Protein AF-A0A7G8HA10-F1 (afdb_monomer_lite)

Structure (mmCIF, N/CA/C/O backbone):
data_AF-A0A7G8HA10-F1
#
_entry.id   AF-A0A7G8HA10-F1
#
loop_
_atom_site.group_PDB
_atom_site.id
_atom_site.type_symbol
_atom_site.label_atom_id
_atom_site.label_alt_id
_atom_site.label_comp_id
_atom_site.label_asym_id
_atom_site.label_entity_id
_atom_site.label_seq_id
_atom_site.pdbx_PDB_ins_code
_atom_site.Cartn_x
_atom_site.Cartn_y
_atom_site.Cartn_z
_atom_site.occupancy
_atom_site.B_iso_or_equiv
_atom_site.auth_seq_id
_atom_site.auth_comp_id
_atom_site.auth_asym_id
_atom_site.auth_atom_id
_atom_site.pdbx_PDB_model_num
ATOM 1 N N . MET A 1 1 ? 19.378 2.627 4.885 1.00 71.12 1 MET A N 1
ATOM 2 C CA . MET A 1 1 ? 19.229 3.433 3.651 1.00 71.12 1 MET A CA 1
ATOM 3 C C . MET A 1 1 ? 18.630 2.559 2.562 1.00 71.12 1 MET A C 1
ATOM 5 O O . MET A 1 1 ? 18.978 1.389 2.512 1.00 71.12 1 MET A O 1
ATOM 9 N N . GLN A 1 2 ? 17.735 3.107 1.738 1.00 88.81 2 GLN A N 1
ATOM 10 C CA . GLN A 1 2 ? 16.882 2.361 0.793 1.00 88.81 2 GLN A CA 1
ATOM 11 C C . GLN A 1 2 ? 17.408 2.330 -0.660 1.00 88.81 2 GLN A C 1
ATOM 13 O O . GLN A 1 2 ? 16.661 2.006 -1.570 1.00 88.81 2 GLN A O 1
ATOM 18 N N . GLY A 1 3 ? 18.680 2.661 -0.904 1.00 92.94 3 GLY A N 1
ATOM 19 C CA . GLY A 1 3 ? 19.297 2.526 -2.236 1.00 92.94 3 GLY A CA 1
ATOM 20 C C . GLY A 1 3 ? 19.159 3.728 -3.181 1.00 92.94 3 GLY A C 1
ATOM 21 O O . GLY A 1 3 ? 19.838 3.744 -4.199 1.00 92.94 3 GLY A O 1
ATOM 22 N N . GLY A 1 4 ? 18.391 4.763 -2.822 1.00 94.06 4 GLY A N 1
ATOM 23 C CA . GLY A 1 4 ? 18.256 5.991 -3.620 1.00 94.06 4 GLY A CA 1
ATOM 24 C C . GLY A 1 4 ? 17.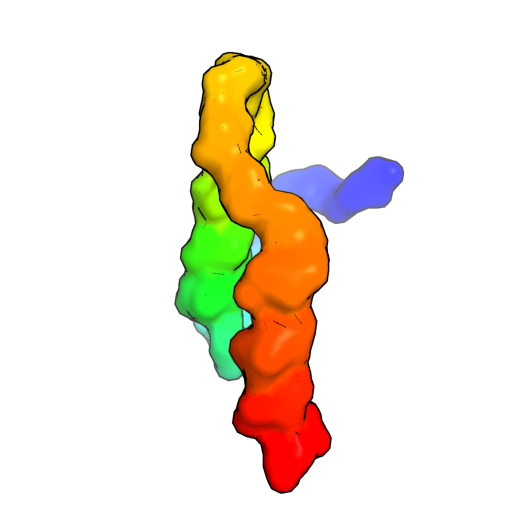135 5.916 -4.659 1.00 94.06 4 GLY A C 1
ATOM 25 O O . GLY A 1 4 ? 16.223 5.102 -4.538 1.00 94.06 4 GLY A O 1
ATOM 26 N N . GLU A 1 5 ? 17.171 6.808 -5.649 1.00 96.50 5 GLU A N 1
ATOM 27 C CA . GLU A 1 5 ? 16.173 6.837 -6.722 1.00 96.50 5 GLU A CA 1
ATOM 28 C C . GLU A 1 5 ? 16.292 5.612 -7.632 1.00 96.50 5 GLU A C 1
ATOM 30 O O . GLU A 1 5 ? 17.390 5.160 -7.958 1.00 96.50 5 GLU A O 1
ATOM 35 N N . LEU A 1 6 ? 15.145 5.108 -8.090 1.00 96.94 6 LEU A N 1
ATOM 36 C CA . LEU A 1 6 ? 15.114 4.029 -9.068 1.00 96.94 6 LEU A CA 1
ATOM 37 C C . LEU A 1 6 ? 15.662 4.524 -10.405 1.00 96.94 6 LEU A C 1
ATOM 39 O O . LEU A 1 6 ? 15.202 5.522 -10.964 1.00 96.94 6 LEU A O 1
ATOM 43 N N . SER A 1 7 ? 16.575 3.755 -10.988 1.00 97.88 7 SER A N 1
ATOM 44 C CA . SER A 1 7 ? 16.893 3.890 -12.401 1.00 97.88 7 SER A CA 1
ATOM 45 C C . SER A 1 7 ? 15.644 3.640 -13.248 1.00 97.88 7 SER A C 1
ATOM 47 O O . SER A 1 7 ? 14.723 2.912 -12.867 1.00 97.88 7 SER A O 1
ATOM 49 N N . ARG A 1 8 ? 15.646 4.157 -14.480 1.00 97.75 8 ARG A N 1
ATOM 50 C CA . ARG A 1 8 ? 14.567 3.901 -15.448 1.00 97.75 8 ARG A CA 1
ATOM 51 C C . ARG A 1 8 ? 14.262 2.407 -15.609 1.00 97.75 8 ARG A C 1
ATOM 53 O O . ARG A 1 8 ? 13.104 2.029 -15.749 1.00 97.75 8 ARG A O 1
ATOM 60 N N . SER A 1 9 ? 15.294 1.561 -15.588 1.00 97.81 9 SER A N 1
ATOM 61 C CA . SER A 1 9 ? 15.127 0.114 -15.741 1.00 97.81 9 SER A CA 1
ATOM 62 C C . SER A 1 9 ? 14.411 -0.518 -14.544 1.00 97.81 9 SER A C 1
ATOM 64 O O . SER A 1 9 ? 13.599 -1.421 -14.725 1.00 97.81 9 SER A O 1
ATOM 66 N N . GLU A 1 10 ? 14.687 -0.039 -13.332 1.00 97.81 10 GLU A N 1
ATOM 67 C CA . GLU A 1 10 ? 14.045 -0.510 -12.105 1.00 97.81 10 GLU A CA 1
ATOM 68 C C . GLU A 1 10 ? 12.600 -0.038 -12.038 1.00 97.81 10 GLU A C 1
ATOM 70 O O . GLU A 1 10 ? 11.718 -0.849 -11.777 1.00 97.81 10 GLU A O 1
ATOM 75 N N . ALA A 1 11 ? 12.349 1.227 -12.382 1.00 97.06 11 ALA A N 1
ATOM 76 C CA . ALA A 1 11 ? 11.000 1.769 -12.469 1.00 97.06 11 ALA A CA 1
ATOM 77 C C . ALA A 1 11 ? 10.136 0.971 -13.458 1.00 97.06 11 ALA A C 1
ATOM 79 O O . ALA A 1 11 ? 9.015 0.600 -13.133 1.00 97.06 11 ALA A O 1
ATOM 80 N N . MET A 1 12 ? 10.665 0.632 -14.639 1.00 97.75 12 MET A N 1
ATOM 81 C CA . MET A 1 12 ? 9.928 -0.176 -15.618 1.00 97.75 12 MET A CA 1
ATOM 82 C C . MET A 1 12 ? 9.620 -1.591 -15.121 1.00 97.75 12 MET A C 1
ATOM 84 O O . MET A 1 12 ? 8.526 -2.088 -15.369 1.00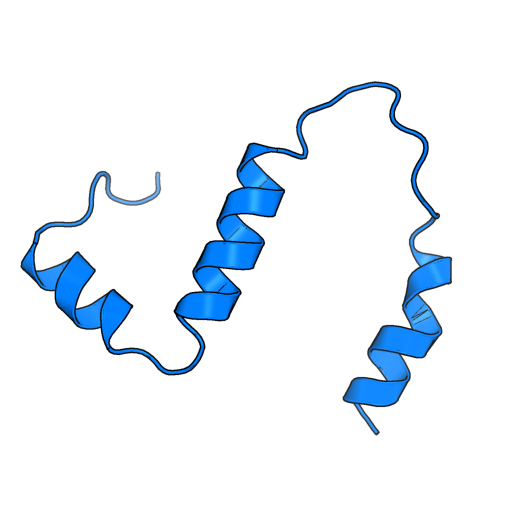 97.75 12 MET A O 1
ATOM 88 N N . ARG A 1 13 ? 10.559 -2.244 -14.421 1.00 97.19 13 ARG A N 1
ATOM 89 C CA . ARG A 1 13 ? 10.310 -3.572 -13.835 1.00 97.19 13 ARG A CA 1
ATOM 90 C C . ARG A 1 13 ? 9.266 -3.509 -12.727 1.00 97.19 13 ARG A C 1
ATOM 92 O O . ARG A 1 13 ? 8.419 -4.387 -12.656 1.00 97.19 13 ARG A O 1
ATOM 99 N N . LEU A 1 14 ? 9.321 -2.467 -11.903 1.00 96.12 14 LEU A N 1
ATOM 100 C CA . LEU A 1 14 ? 8.380 -2.246 -10.814 1.00 96.12 14 LEU A CA 1
ATOM 101 C C . LEU A 1 14 ? 6.959 -1.987 -11.345 1.00 96.12 14 LEU A C 1
ATOM 103 O O . LEU A 1 14 ? 6.015 -2.612 -10.878 1.00 96.12 14 LEU A O 1
ATOM 107 N N . LEU A 1 15 ? 6.819 -1.148 -12.378 1.00 96.38 15 LEU A N 1
ATOM 108 C CA . LEU A 1 15 ? 5.541 -0.866 -13.050 1.00 96.38 15 LEU A CA 1
ATOM 109 C C . LEU A 1 15 ? 4.894 -2.093 -13.707 1.00 96.38 15 LEU A C 1
ATOM 111 O O . LEU A 1 15 ? 3.697 -2.074 -13.965 1.00 96.38 15 LEU A O 1
ATOM 115 N N . ALA A 1 16 ? 5.669 -3.139 -13.992 1.00 97.25 16 ALA A N 1
ATOM 116 C CA . ALA A 1 16 ? 5.164 -4.367 -14.595 1.00 97.25 16 ALA A CA 1
ATOM 117 C C . ALA A 1 16 ? 4.663 -5.398 -13.566 1.00 97.25 16 ALA A C 1
ATOM 119 O O . ALA A 1 16 ? 4.179 -6.455 -13.971 1.00 97.25 16 ALA A O 1
ATOM 120 N N . LEU A 1 17 ? 4.807 -5.140 -12.261 1.00 97.81 17 LEU A N 1
ATOM 121 C CA . LEU A 1 17 ? 4.351 -6.065 -11.225 1.00 97.81 17 LEU A CA 1
ATOM 122 C C . LEU A 1 17 ? 2.832 -6.005 -11.053 1.00 97.81 17 LEU A C 1
ATOM 124 O O . LEU A 1 17 ? 2.227 -4.932 -11.028 1.00 97.81 17 LEU A O 1
ATOM 128 N N . GL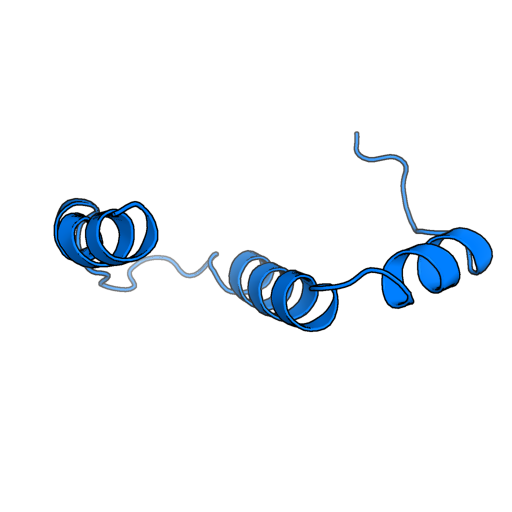U A 1 18 ? 2.228 -7.176 -10.865 1.00 97.75 18 GLU A N 1
ATOM 129 C CA . GLU A 1 18 ? 0.846 -7.275 -10.404 1.00 97.75 18 GLU A CA 1
ATOM 130 C C . GLU A 1 18 ? 0.711 -6.606 -9.025 1.00 97.75 18 GLU A C 1
ATOM 132 O O . GLU A 1 18 ? 1.565 -6.777 -8.154 1.00 97.75 18 GLU A O 1
ATOM 137 N N . GLY A 1 19 ? -0.337 -5.797 -8.848 1.00 96.19 19 GLY A N 1
ATOM 138 C CA . GLY A 1 19 ? -0.570 -5.029 -7.620 1.00 96.19 19 GLY A CA 1
ATOM 139 C C . GLY A 1 19 ? 0.218 -3.718 -7.509 1.00 96.19 19 GLY A C 1
ATOM 140 O O . GLY A 1 19 ? 0.136 -3.053 -6.478 1.00 96.19 19 GLY A O 1
ATOM 141 N N . MET A 1 20 ? 0.964 -3.299 -8.540 1.00 97.19 20 MET A N 1
ATOM 142 C CA . MET A 1 20 ? 1.733 -2.049 -8.473 1.00 97.19 20 MET A CA 1
ATOM 143 C C . MET A 1 20 ? 0.848 -0.801 -8.309 1.00 97.19 20 MET A C 1
ATOM 145 O O . MET A 1 20 ? 1.227 0.137 -7.606 1.00 97.19 20 MET A O 1
ATOM 149 N N . ASP A 1 21 ? -0.346 -0.789 -8.903 1.00 96.00 21 ASP A N 1
ATOM 150 C CA . ASP A 1 21 ? -1.290 0.320 -8.732 1.00 96.00 21 ASP A CA 1
ATOM 151 C C . ASP A 1 21 ? -1.743 0.461 -7.270 1.00 96.00 21 ASP A C 1
ATOM 153 O O . ASP A 1 21 ? -1.732 1.571 -6.724 1.00 96.00 21 ASP A O 1
ATOM 157 N N . ASP A 1 22 ? -2.036 -0.660 -6.607 1.00 97.31 22 ASP A N 1
ATOM 158 C CA . ASP A 1 22 ? -2.384 -0.696 -5.184 1.00 97.31 22 ASP A CA 1
ATOM 159 C C . ASP A 1 22 ? -1.185 -0.314 -4.311 1.00 97.31 22 ASP A C 1
ATOM 161 O O . ASP A 1 22 ? -1.313 0.501 -3.395 1.00 97.31 22 ASP A O 1
ATOM 165 N N . ALA A 1 23 ? 0.013 -0.810 -4.633 1.00 97.12 23 ALA A N 1
ATOM 166 C CA . ALA A 1 23 ? 1.239 -0.435 -3.935 1.00 97.12 23 ALA A CA 1
ATOM 167 C C . ALA A 1 23 ? 1.501 1.082 -4.012 1.00 97.12 23 ALA A C 1
ATOM 169 O O . ALA A 1 23 ? 1.859 1.707 -3.010 1.00 97.12 23 ALA A O 1
ATOM 170 N N . MET A 1 24 ? 1.260 1.708 -5.169 1.00 96.19 24 MET A N 1
ATOM 171 C CA . MET A 1 24 ? 1.352 3.163 -5.320 1.00 96.19 24 MET A CA 1
ATOM 172 C C . MET A 1 24 ? 0.249 3.906 -4.572 1.00 96.19 24 MET A C 1
ATOM 174 O O . MET A 1 24 ? 0.492 5.006 -4.071 1.00 96.19 24 MET A O 1
ATOM 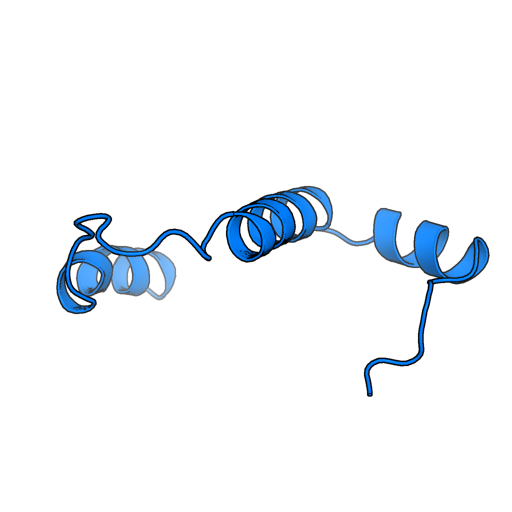178 N N . ALA A 1 25 ? -0.961 3.350 -4.491 1.00 96.75 25 ALA A N 1
ATOM 179 C CA . ALA A 1 25 ? -2.026 3.922 -3.675 1.00 96.75 25 ALA A CA 1
ATOM 180 C C . ALA A 1 25 ? -1.630 3.936 -2.191 1.00 96.75 25 ALA A C 1
ATOM 182 O O . ALA A 1 25 ? -1.692 4.996 -1.566 1.00 96.75 25 ALA A O 1
ATOM 183 N N . LEU A 1 26 ? -1.125 2.812 -1.672 1.00 96.88 26 LEU A N 1
ATOM 184 C CA . LEU A 1 26 ? -0.618 2.699 -0.303 1.00 96.88 26 LEU A CA 1
ATOM 185 C C . LEU A 1 26 ? 0.553 3.652 -0.051 1.00 96.88 26 LEU A C 1
ATOM 187 O O . LEU A 1 26 ? 0.575 4.338 0.967 1.00 96.88 26 LEU A O 1
ATOM 191 N N . ARG A 1 27 ? 1.486 3.784 -1.001 1.00 96.19 27 ARG A N 1
ATOM 192 C CA . ARG A 1 27 ? 2.609 4.717 -0.852 1.00 96.19 27 ARG A CA 1
ATOM 193 C C . ARG A 1 27 ? 2.155 6.173 -0.735 1.00 96.19 27 ARG A C 1
ATOM 195 O O . ARG A 1 27 ? 2.671 6.917 0.088 1.00 96.19 27 ARG A O 1
ATOM 202 N N . ARG A 1 28 ? 1.148 6.577 -1.513 1.00 96.44 28 ARG A N 1
ATOM 203 C CA . ARG A 1 28 ? 0.552 7.918 -1.387 1.00 96.44 28 ARG A CA 1
ATOM 204 C C . ARG A 1 28 ? -0.185 8.109 -0.061 1.00 96.44 28 ARG A C 1
ATOM 206 O O . ARG A 1 28 ? -0.452 9.245 0.320 1.00 96.44 28 ARG A O 1
ATOM 213 N N . TRP A 1 29 ? -0.627 7.038 0.596 1.00 96.00 29 TRP A N 1
ATOM 214 C CA . TRP A 1 29 ? -1.222 7.136 1.929 1.00 96.00 29 TRP A CA 1
ATOM 215 C C . TRP A 1 29 ? -0.140 7.363 2.975 1.00 96.00 29 TRP A C 1
ATOM 217 O O . TRP A 1 29 ? -0.308 8.267 3.784 1.00 96.00 29 TRP A O 1
ATOM 227 N N . ASP A 1 30 ? 0.970 6.630 2.885 1.00 95.31 30 ASP A N 1
ATOM 228 C CA . ASP A 1 30 ? 2.153 6.797 3.737 1.00 95.31 30 ASP A CA 1
ATOM 229 C C . ASP A 1 30 ? 2.659 8.249 3.722 1.00 95.31 30 ASP A C 1
ATOM 231 O O . ASP A 1 30 ? 2.664 8.905 4.759 1.00 95.31 30 ASP A O 1
ATOM 235 N N . ASP A 1 31 ? 2.904 8.817 2.532 1.00 95.06 31 ASP A N 1
A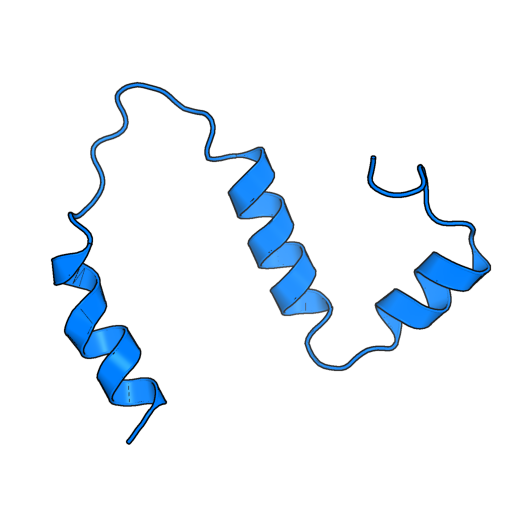TOM 236 C CA . ASP A 1 31 ? 3.364 10.211 2.388 1.00 95.06 31 ASP A CA 1
ATOM 237 C C . ASP A 1 31 ? 2.368 11.249 2.971 1.00 95.06 31 ASP A C 1
ATOM 239 O O . ASP A 1 31 ? 2.729 12.396 3.228 1.00 95.06 31 ASP A O 1
ATOM 243 N N . ARG A 1 32 ? 1.088 10.883 3.146 1.00 93.19 32 ARG A N 1
ATOM 244 C CA . ARG A 1 32 ? 0.031 11.765 3.682 1.00 93.19 32 ARG A CA 1
ATOM 245 C C . ARG A 1 32 ? -0.288 11.508 5.154 1.00 93.19 32 ARG A C 1
ATOM 247 O O . ARG A 1 32 ? -1.033 12.292 5.736 1.00 93.19 32 ARG A O 1
ATOM 254 N N . ALA A 1 33 ? 0.232 10.439 5.753 1.00 91.88 33 ALA A N 1
ATOM 255 C CA . ALA A 1 33 ? -0.128 10.000 7.101 1.00 91.88 33 ALA A CA 1
ATOM 256 C C . ALA A 1 33 ? 0.591 10.778 8.221 1.00 91.88 33 ALA A C 1
ATOM 258 O O . ALA A 1 33 ? 0.466 10.442 9.394 1.00 91.88 33 ALA A O 1
ATOM 259 N N . GLU A 1 34 ? 1.309 11.849 7.886 1.00 91.44 34 GLU A N 1
ATOM 260 C CA . GLU A 1 34 ? 2.116 12.638 8.823 1.00 91.44 34 GLU A CA 1
ATOM 261 C C . GLU A 1 34 ? 1.338 13.799 9.486 1.00 91.44 34 GLU A C 1
ATOM 263 O O . GLU A 1 34 ? 1.923 14.771 9.969 1.00 91.44 34 GLU A O 1
ATOM 268 N N . VAL A 1 35 ? -0.000 13.738 9.508 1.00 92.12 35 VAL A N 1
ATOM 269 C CA . VAL A 1 35 ? -0.850 14.802 10.071 1.00 92.12 35 VAL A CA 1
ATOM 270 C C . VAL A 1 35 ? -1.138 14.541 11.549 1.00 92.12 35 VAL A C 1
ATOM 272 O O . VAL A 1 35 ? -1.848 13.607 11.916 1.00 92.12 35 VAL A O 1
ATOM 275 N N . ASN A 1 36 ? -0.626 15.417 12.414 1.00 93.00 36 ASN A N 1
ATOM 276 C CA . ASN A 1 36 ? -0.872 15.348 13.853 1.00 93.00 36 ASN A CA 1
ATOM 277 C C . ASN A 1 36 ? -2.311 15.749 14.215 1.00 93.00 36 ASN A C 1
ATOM 279 O O . ASN A 1 36 ? -2.864 16.689 13.646 1.00 93.00 36 ASN A O 1
ATOM 283 N N . GLY A 1 37 ? -2.878 15.089 15.229 1.00 92.94 37 GLY A N 1
ATOM 284 C CA . GLY A 1 37 ? -4.185 15.446 15.794 1.00 92.94 37 GLY A CA 1
ATOM 285 C C . GLY A 1 37 ? -5.389 15.037 14.942 1.00 92.94 37 GLY A C 1
ATOM 286 O O . GLY A 1 37 ? -6.496 15.493 15.213 1.00 92.94 37 GLY A O 1
ATOM 287 N N . VAL A 1 38 ? -5.190 14.193 13.926 1.00 94.31 38 VAL A N 1
ATOM 288 C CA . VAL A 1 38 ? -6.293 13.565 13.192 1.00 94.31 38 VAL A CA 1
ATOM 289 C C . VAL A 1 38 ? -6.837 12.415 14.026 1.00 94.31 38 VAL A C 1
ATOM 291 O O . VAL A 1 38 ? -6.110 11.477 14.348 1.00 94.31 38 VAL A O 1
ATOM 294 N N . GLU A 1 39 ? -8.118 12.485 14.372 1.00 96.06 39 GLU A N 1
ATOM 295 C CA . GLU A 1 39 ? -8.811 11.361 14.994 1.00 96.06 39 GLU A CA 1
ATOM 296 C C . GLU A 1 39 ? -8.943 10.219 13.984 1.00 96.06 39 GLU A C 1
ATOM 298 O O . GLU A 1 39 ? -9.459 10.397 12.878 1.00 96.06 39 GLU A O 1
ATOM 303 N N . VAL A 1 40 ? -8.471 9.037 14.372 1.00 94.81 40 VAL A N 1
ATOM 304 C CA . VAL A 1 40 ? -8.566 7.812 13.579 1.00 94.81 40 VAL A CA 1
ATOM 305 C C . VAL A 1 40 ? -9.108 6.680 14.447 1.00 94.81 40 VAL A C 1
ATOM 307 O O . VAL A 1 40 ? -8.955 6.722 15.669 1.00 94.81 40 VAL A O 1
ATOM 310 N N . PRO A 1 41 ? -9.745 5.660 13.848 1.00 96.69 41 PRO A N 1
ATOM 311 C CA . PRO A 1 41 ? -10.138 4.473 14.589 1.00 96.69 41 PRO A CA 1
ATOM 312 C C . PRO A 1 41 ? -8.932 3.781 15.233 1.00 96.69 41 PRO A C 1
ATOM 314 O O . PRO A 1 41 ? -7.862 3.694 14.629 1.00 96.69 41 PRO A O 1
ATOM 317 N N . GLU A 1 42 ? -9.144 3.225 16.424 1.00 96.44 42 GLU A N 1
ATOM 318 C CA . GLU A 1 42 ? -8.188 2.331 17.079 1.00 96.44 42 GLU A CA 1
ATOM 319 C C . GLU A 1 42 ? -7.959 1.057 16.256 1.00 96.44 42 GLU A C 1
ATOM 321 O O . GLU A 1 42 ? -8.808 0.641 15.464 1.00 96.44 42 GLU A O 1
ATOM 326 N N . LEU A 1 43 ? -6.828 0.386 16.487 1.00 95.56 43 LEU A N 1
ATOM 327 C CA . LEU A 1 43 ? -6.431 -0.793 15.709 1.00 95.56 43 LEU A CA 1
ATOM 328 C C . LEU A 1 43 ? -7.493 -1.909 15.713 1.00 95.56 43 LEU A C 1
ATOM 330 O O . LEU A 1 43 ? -7.717 -2.557 14.690 1.00 95.56 43 LEU A O 1
ATOM 334 N N . ASP A 1 44 ? -8.188 -2.107 16.837 1.00 97.38 44 ASP A N 1
ATOM 335 C CA . ASP A 1 44 ? -9.235 -3.128 16.965 1.00 97.38 44 ASP A CA 1
ATOM 336 C C . ASP A 1 44 ? -10.418 -2.915 16.007 1.00 97.38 44 ASP A C 1
ATOM 338 O O . ASP A 1 44 ? -11.071 -3.891 15.631 1.00 97.38 44 ASP A O 1
ATOM 342 N N . ALA A 1 45 ? -10.661 -1.683 15.540 1.00 97.06 45 ALA A N 1
ATOM 343 C CA . ALA A 1 45 ? -11.711 -1.394 14.564 1.00 97.06 45 ALA A CA 1
ATOM 344 C C . ALA A 1 45 ? -11.486 -2.115 13.221 1.00 97.06 45 ALA A C 1
ATOM 346 O O . ALA A 1 45 ? -12.443 -2.407 12.506 1.00 97.06 45 ALA A O 1
ATOM 347 N N . TYR A 1 46 ? -10.234 -2.451 12.893 1.00 95.94 46 TYR A N 1
ATOM 348 C CA . TYR A 1 46 ? -9.862 -3.115 11.642 1.00 95.94 46 TYR A CA 1
ATOM 349 C C . TYR A 1 46 ? -9.796 -4.642 11.760 1.00 95.94 46 TYR A C 1
ATOM 351 O O . TYR A 1 46 ? -9.597 -5.326 10.756 1.00 95.94 46 TYR A O 1
ATOM 359 N N . ARG A 1 47 ? -9.983 -5.204 12.963 1.00 95.62 47 ARG A N 1
ATOM 360 C CA . ARG A 1 47 ? -9.834 -6.645 13.216 1.00 95.62 47 ARG A CA 1
ATOM 361 C C . ARG A 1 47 ? -10.701 -7.492 12.287 1.00 95.62 47 ARG A C 1
ATOM 363 O O . ARG A 1 47 ? -10.191 -8.431 11.685 1.00 95.62 47 ARG A O 1
ATOM 370 N N . GLN A 1 48 ? -11.989 -7.1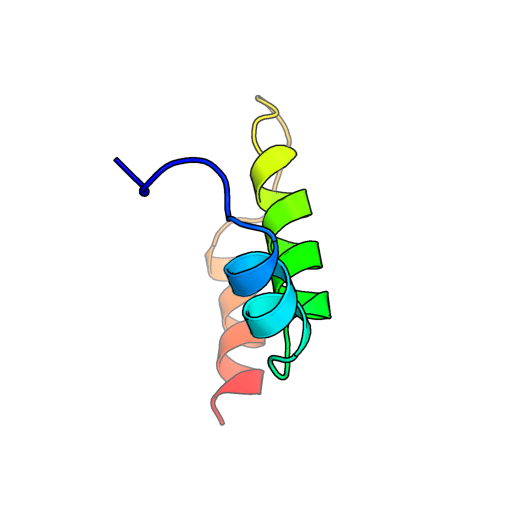63 12.165 1.00 95.50 48 GLN A N 1
ATOM 371 C CA . GLN A 1 48 ? -12.908 -7.949 11.337 1.00 95.50 48 GLN A CA 1
ATOM 372 C C . GLN A 1 48 ? -12.546 -7.857 9.852 1.00 95.50 48 GLN A C 1
ATOM 374 O O . GLN A 1 48 ? -12.524 -8.876 9.177 1.00 95.50 48 GLN A O 1
ATOM 379 N N . VAL A 1 49 ? -12.156 -6.668 9.379 1.00 95.88 49 VAL A N 1
ATOM 380 C CA . VAL A 1 49 ? -11.717 -6.458 7.991 1.00 95.88 49 VAL A CA 1
ATOM 381 C C . VAL A 1 49 ? -10.550 -7.380 7.646 1.00 95.88 49 VAL A C 1
ATOM 383 O O . VAL A 1 49 ? -10.550 -7.995 6.586 1.00 95.88 49 VAL A O 1
ATOM 386 N N . VAL A 1 50 ? -9.571 -7.512 8.544 1.00 95.44 50 VAL A N 1
ATOM 387 C CA . VAL A 1 50 ? -8.429 -8.413 8.333 1.00 95.44 50 VAL A CA 1
ATOM 388 C C . VAL A 1 50 ? -8.866 -9.878 8.354 1.00 95.44 50 VAL A C 1
ATOM 390 O O . VAL A 1 50 ? -8.425 -10.650 7.508 1.00 95.44 50 VAL A O 1
ATOM 393 N N . LEU A 1 51 ? -9.740 -10.269 9.287 1.00 95.56 51 LEU A N 1
ATOM 394 C CA . LEU A 1 51 ? -10.229 -11.649 9.380 1.00 95.56 51 LEU A CA 1
ATOM 395 C C . LEU A 1 51 ? -11.016 -12.077 8.136 1.00 95.56 51 LEU A C 1
ATOM 397 O O . LEU A 1 51 ? -10.800 -13.185 7.656 1.00 95.56 51 LEU A O 1
ATOM 401 N N . ASP A 1 52 ? -11.845 -11.192 7.580 1.00 95.81 52 ASP A N 1
ATOM 402 C CA . ASP A 1 52 ? -12.638 -11.454 6.371 1.00 95.81 52 ASP A CA 1
ATOM 403 C C . ASP A 1 52 ? -11.770 -11.681 5.117 1.00 95.81 52 ASP A C 1
ATOM 405 O O . ASP A 1 52 ? -12.239 -12.253 4.140 1.00 95.81 52 ASP A O 1
ATOM 409 N N . HIS A 1 53 ? -10.508 -11.235 5.126 1.00 90.62 53 HIS A N 1
ATOM 410 C CA . HIS A 1 53 ? -9.561 -11.460 4.026 1.00 90.62 53 HIS A CA 1
ATOM 411 C C . HIS A 1 53 ? -8.681 -12.707 4.221 1.00 90.62 53 HIS A C 1
ATOM 413 O O . HIS A 1 53 ? -7.954 -13.084 3.302 1.00 90.62 53 HIS A O 1
ATOM 419 N N . LEU A 1 54 ? -8.691 -13.322 5.410 1.00 88.25 54 LEU A N 1
ATOM 420 C CA . LEU A 1 54 ? -7.832 -14.463 5.758 1.00 88.25 54 LEU A CA 1
ATOM 421 C C . LEU A 1 54 ? -8.567 -15.813 5.779 1.00 88.25 54 LEU A C 1
ATOM 423 O O . LEU A 1 54 ? -7.900 -16.849 5.821 1.00 88.25 54 LEU A O 1
ATOM 427 N N . ILE A 1 55 ? -9.902 -15.805 5.794 1.00 64.69 55 ILE A N 1
ATOM 428 C CA . ILE A 1 55 ? -10.785 -16.979 5.909 1.00 64.69 55 ILE A CA 1
ATOM 429 C C . ILE A 1 55 ? -11.644 -17.079 4.652 1.00 64.69 55 ILE A C 1
ATOM 431 O O . ILE A 1 55 ? -11.766 -18.209 4.127 1.00 64.69 55 ILE A O 1
#

Sequence (55 aa):
MQGGELSRSEAMRLLALEGMDDAMALRRWDDRAEVNGVEVPELDAYRQVVLDHLI

Radius of gyration: 15.97 Å; chains: 1; bounding box: 32×32×33 Å

Secondary structure (DSSP, 8-state):
---SSPPHHHHHHHHTSTTHHHHHHHHHHHTT---TT-----GGGGHHHHHHTT-

pLDDT: mean 94.5, std 5.65, range [64.69, 97.88]

Foldseek 3Di:
DPPDDDDPVRVVVLVPDDCSVVVVVVVVCVVVVPDPPDDDDDPVVCVVVVVVVVD